Protein AF-A0A0G0WQ79-F1 (afdb_monomer)

Secondary structure (DSSP, 8-state):
--SSS--TTHHHHHHHHHHHHTT--PPPTTS-TTHHHHHHHHHHHHHHH-S-HHHHHHHHHHHHHHHHHHHHHHHHHTT--HHHHHHHHHHHHT-HHHHHHTTS--SHHHHHHHHHHHHHHHHIIIII---HHHHHHHHTT-

Foldseek 3Di:
DADQDADDVLVLLLVLLVCVLVVNNDHDPPDDPLSPVLSVVLNVQCVPQNSTFNSLLVVLLVLLVLLLVLVLLVVVLVVNDPVVSVVVSVCSCPVVVSVVCSRGNDSPSVLSSLQSQLVSLVCCCPRPNVPCVSVVRSVVSD

Nearest PDB structures (foldseek):
  3ljb-assembly1_A  TM=2.002E-01  e=8.153E+00  Homo sapiens

Structure (mmCIF, N/CA/C/O backbone):
data_AF-A0A0G0WQ79-F1
#
_entry.id   AF-A0A0G0WQ79-F1
#
loop_
_atom_site.group_PDB
_atom_site.id
_atom_site.type_symbol
_atom_site.label_atom_id
_atom_site.label_alt_id
_atom_site.label_comp_id
_atom_site.label_asym_id
_atom_site.label_entity_id
_atom_site.label_seq_id
_atom_site.pdbx_PDB_ins_code
_atom_site.Cartn_x
_atom_site.Cartn_y
_atom_site.Cartn_z
_atom_site.occupancy
_atom_site.B_iso_or_equiv
_atom_site.auth_seq_id
_atom_site.auth_comp_id
_atom_site.auth_asym_id
_atom_site.auth_atom_id
_atom_site.pdbx_PDB_model_num
ATOM 1 N N . MET A 1 1 ? 16.714 2.432 0.101 1.00 59.88 1 MET A N 1
ATOM 2 C CA . MET A 1 1 ? 17.563 2.278 -1.102 1.00 59.88 1 MET A CA 1
ATOM 3 C C . MET A 1 1 ? 16.801 2.839 -2.290 1.00 59.88 1 MET A C 1
ATOM 5 O O . MET A 1 1 ? 15.915 2.165 -2.793 1.00 59.88 1 MET A O 1
ATOM 9 N N . PHE A 1 2 ? 17.077 4.076 -2.699 1.00 69.81 2 PHE A N 1
ATOM 10 C CA . PHE A 1 2 ? 16.468 4.650 -3.901 1.00 69.81 2 PHE A CA 1
ATOM 11 C C . PHE A 1 2 ? 17.519 4.707 -5.003 1.00 69.81 2 PHE A C 1
ATOM 13 O O . PHE A 1 2 ? 18.592 5.272 -4.814 1.00 69.81 2 PHE A O 1
ATOM 20 N N . GLY A 1 3 ? 17.218 4.067 -6.126 1.00 84.44 3 GLY A N 1
ATOM 21 C CA . GLY A 1 3 ? 18.087 4.000 -7.289 1.00 84.44 3 GLY A CA 1
ATOM 22 C C . GLY A 1 3 ? 17.530 3.030 -8.322 1.00 84.44 3 GLY A C 1
ATOM 23 O O . GLY A 1 3 ? 16.689 2.183 -8.010 1.00 84.44 3 GLY A O 1
ATOM 24 N N . ASN A 1 4 ? 17.970 3.187 -9.567 1.00 92.00 4 ASN A N 1
ATOM 25 C CA . ASN A 1 4 ? 17.477 2.385 -10.679 1.00 92.00 4 ASN A CA 1
ATOM 26 C C . ASN A 1 4 ? 18.289 1.092 -10.844 1.00 92.00 4 ASN A C 1
ATOM 28 O O . ASN A 1 4 ? 18.983 0.901 -11.838 1.00 92.00 4 ASN A O 1
ATOM 32 N N . PHE A 1 5 ? 18.249 0.247 -9.822 1.00 93.44 5 PHE A N 1
ATOM 33 C CA . PHE A 1 5 ? 18.939 -1.037 -9.781 1.00 93.44 5 PHE A CA 1
ATOM 34 C C . PHE A 1 5 ? 18.112 -2.041 -8.973 1.00 93.44 5 PHE A C 1
ATOM 36 O O . PHE A 1 5 ? 17.322 -1.622 -8.111 1.00 93.44 5 PHE A O 1
ATOM 43 N N . PRO A 1 6 ? 18.280 -3.346 -9.229 1.00 93.31 6 PRO A N 1
ATOM 44 C CA . PRO A 1 6 ? 17.556 -4.372 -8.503 1.00 93.31 6 PRO A CA 1
ATOM 45 C C . PRO A 1 6 ? 18.049 -4.520 -7.066 1.00 93.31 6 PRO A C 1
ATOM 47 O O . PRO A 1 6 ? 19.227 -4.324 -6.767 1.00 93.31 6 PRO A O 1
ATOM 50 N N . VAL A 1 7 ? 17.131 -4.861 -6.173 1.00 93.06 7 VAL A N 1
ATOM 51 C CA . VAL A 1 7 ? 17.407 -5.243 -4.788 1.00 93.06 7 VAL A CA 1
ATOM 52 C C . VAL A 1 7 ? 16.757 -6.605 -4.564 1.00 93.06 7 VAL A C 1
ATOM 54 O O . VAL A 1 7 ? 15.545 -6.740 -4.702 1.00 93.06 7 VAL A O 1
ATOM 57 N N . ASN A 1 8 ? 17.567 -7.604 -4.206 1.00 89.94 8 ASN A N 1
ATOM 58 C CA . ASN A 1 8 ? 17.179 -9.019 -4.197 1.00 89.94 8 ASN A CA 1
ATOM 59 C C . ASN A 1 8 ? 16.732 -9.491 -5.599 1.00 89.94 8 ASN A C 1
ATOM 61 O O . ASN A 1 8 ? 17.373 -9.184 -6.605 1.00 89.94 8 ASN A O 1
ATOM 65 N N . ASP A 1 9 ? 15.649 -10.253 -5.659 1.00 91.75 9 ASP A N 1
ATOM 66 C CA . ASP A 1 9 ? 14.986 -10.793 -6.842 1.00 91.75 9 ASP A CA 1
ATOM 67 C C . ASP A 1 9 ? 13.873 -9.876 -7.388 1.00 91.75 9 ASP A C 1
ATOM 69 O O . ASP A 1 9 ? 13.143 -10.263 -8.302 1.00 91.75 9 ASP A O 1
ATOM 73 N N . ASP A 1 10 ? 13.783 -8.618 -6.921 1.00 93.88 10 ASP A N 1
ATOM 74 C CA . ASP A 1 10 ? 12.775 -7.648 -7.388 1.00 93.88 10 ASP A CA 1
ATOM 75 C C . ASP A 1 10 ? 12.822 -7.389 -8.916 1.00 93.88 10 ASP A C 1
ATOM 77 O O . ASP A 1 10 ? 11.840 -6.947 -9.518 1.00 93.88 10 ASP A O 1
ATOM 81 N N . TRP A 1 11 ? 13.938 -7.731 -9.571 1.00 94.62 11 TRP A N 1
ATOM 82 C CA . TRP A 1 11 ? 14.124 -7.647 -11.019 1.00 94.62 11 TRP A CA 1
ATOM 83 C C . TRP A 1 11 ? 13.148 -8.507 -11.820 1.00 94.62 11 TRP A C 1
ATOM 85 O O . TRP A 1 11 ? 12.765 -8.091 -12.916 1.00 94.62 11 TRP A O 1
ATOM 95 N N . VAL A 1 12 ? 12.732 -9.669 -11.304 1.00 95.44 12 VAL A N 1
ATOM 96 C CA . VAL A 1 12 ? 11.786 -10.561 -12.000 1.00 95.44 12 VAL A CA 1
ATOM 97 C C . VAL A 1 12 ? 10.429 -9.867 -12.120 1.00 95.44 12 VAL A C 1
ATOM 99 O O . VAL A 1 12 ? 9.837 -9.805 -13.198 1.00 95.44 12 VAL A O 1
ATOM 102 N N . PHE A 1 13 ? 9.980 -9.256 -11.025 1.00 95.94 13 PHE A N 1
ATOM 103 C CA . PHE A 1 13 ? 8.713 -8.540 -10.929 1.00 95.94 13 PHE A CA 1
ATOM 104 C C . PHE A 1 13 ? 8.695 -7.301 -11.830 1.00 95.94 13 PHE A C 1
ATOM 106 O O . PHE A 1 13 ? 7.734 -7.086 -12.568 1.00 95.94 13 PHE A O 1
ATOM 113 N N . VAL A 1 14 ? 9.775 -6.508 -11.832 1.00 95.69 14 VAL A N 1
ATOM 114 C CA . VAL A 1 14 ? 9.902 -5.336 -12.718 1.00 95.69 14 VAL A CA 1
ATOM 115 C C . VAL A 1 14 ? 9.856 -5.756 -14.190 1.00 95.69 14 VAL A C 1
ATOM 117 O O . VAL A 1 14 ? 9.074 -5.195 -14.960 1.00 95.69 14 VAL A O 1
ATOM 120 N N . ARG A 1 15 ? 10.612 -6.792 -14.582 1.00 95.56 15 ARG A N 1
ATOM 121 C CA . ARG A 1 15 ? 10.579 -7.328 -15.955 1.00 95.56 15 ARG A CA 1
ATOM 122 C C . ARG A 1 15 ? 9.200 -7.839 -16.351 1.00 95.56 15 ARG A C 1
ATOM 124 O O . ARG A 1 15 ? 8.806 -7.675 -17.502 1.00 95.56 15 ARG A O 1
ATOM 131 N N . GLN A 1 16 ? 8.453 -8.434 -15.425 1.00 96.62 16 GLN A N 1
ATOM 132 C CA . GLN A 1 16 ? 7.095 -8.885 -15.713 1.00 96.62 16 GLN A CA 1
ATOM 133 C C . GLN A 1 16 ? 6.144 -7.712 -15.979 1.00 96.62 16 GLN A C 1
ATOM 135 O O . GLN A 1 16 ? 5.315 -7.800 -16.884 1.00 96.62 16 GLN A O 1
ATOM 140 N N . VAL A 1 17 ? 6.285 -6.588 -1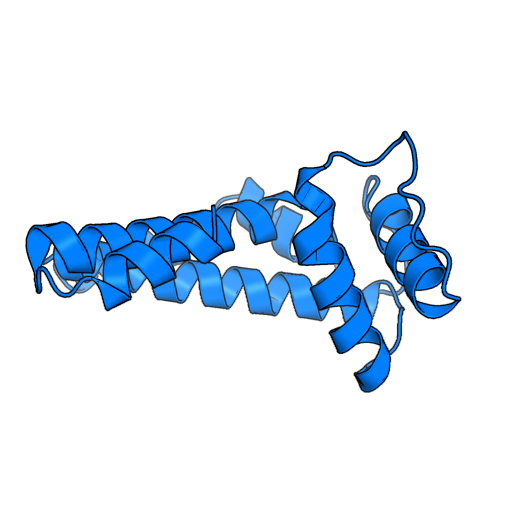5.268 1.00 97.25 17 VAL A N 1
ATOM 141 C CA . VAL A 1 17 ? 5.523 -5.366 -15.584 1.00 97.25 17 VAL A CA 1
ATOM 142 C C . VAL A 1 17 ? 5.912 -4.817 -16.963 1.00 97.25 17 VAL A C 1
ATOM 144 O O . VAL A 1 17 ? 5.041 -4.427 -17.742 1.00 97.25 17 VAL A O 1
ATOM 147 N N . GLU A 1 18 ? 7.201 -4.826 -17.311 1.00 95.88 18 GLU A N 1
ATOM 148 C CA . GLU A 1 18 ? 7.659 -4.455 -18.659 1.00 95.88 18 GLU A CA 1
ATOM 149 C C . GLU A 1 18 ? 7.146 -5.412 -19.749 1.00 95.88 18 GLU A C 1
ATOM 151 O O . GLU A 1 18 ? 6.909 -4.997 -20.882 1.00 95.88 18 GLU A O 1
ATOM 156 N N . ALA A 1 19 ? 6.970 -6.697 -19.437 1.00 96.06 19 ALA A N 1
ATOM 157 C CA . ALA A 1 19 ? 6.362 -7.665 -20.344 1.00 96.06 19 ALA A CA 1
ATOM 158 C C . ALA A 1 19 ? 4.871 -7.354 -20.552 1.00 96.06 19 ALA A C 1
ATOM 160 O O . ALA A 1 19 ? 4.410 -7.287 -21.695 1.00 96.06 19 ALA A O 1
ATOM 161 N N . PHE A 1 20 ? 4.140 -7.058 -19.472 1.00 96.62 20 PHE A N 1
ATOM 162 C CA . PHE A 1 20 ? 2.743 -6.624 -19.543 1.00 96.62 20 PHE A CA 1
ATOM 163 C C . PHE A 1 20 ? 2.574 -5.356 -20.388 1.00 96.62 20 PHE A C 1
ATOM 165 O O . PHE A 1 20 ? 1.640 -5.281 -21.185 1.00 96.62 20 PHE A O 1
ATOM 172 N N . SER A 1 21 ? 3.496 -4.390 -20.296 1.00 96.94 21 SER A N 1
ATOM 173 C CA . SER A 1 21 ? 3.429 -3.161 -21.105 1.00 96.94 21 SER A CA 1
ATOM 174 C C . SER A 1 21 ? 3.645 -3.396 -22.602 1.00 96.94 21 SER A C 1
ATOM 176 O O . SER A 1 21 ? 3.197 -2.595 -23.422 1.00 96.94 21 SER A O 1
ATOM 178 N N . LYS A 1 22 ? 4.262 -4.524 -22.966 1.00 97.00 22 LYS A N 1
ATOM 179 C CA . LYS A 1 22 ? 4.432 -5.002 -24.346 1.00 97.00 22 LYS A CA 1
ATOM 180 C C . LYS A 1 22 ? 3.313 -5.951 -24.796 1.00 97.00 22 LYS A C 1
ATOM 182 O O . LYS A 1 22 ? 3.396 -6.507 -25.886 1.00 97.00 22 LYS A O 1
ATOM 187 N N . GLY A 1 23 ? 2.283 -6.158 -23.970 1.00 95.88 23 GLY A N 1
ATOM 188 C CA . GLY A 1 23 ? 1.168 -7.068 -24.251 1.00 95.88 23 GLY A CA 1
ATOM 189 C C . GLY A 1 23 ? 1.474 -8.550 -24.009 1.00 95.88 23 GLY A C 1
ATOM 190 O O . GLY A 1 23 ? 0.701 -9.410 -24.428 1.00 95.88 23 GLY A O 1
ATOM 191 N N . ILE A 1 24 ? 2.584 -8.874 -23.340 1.00 95.06 24 ILE A N 1
ATOM 192 C CA . ILE A 1 24 ? 2.975 -10.251 -23.019 1.00 95.06 24 ILE A CA 1
ATOM 193 C C . ILE A 1 24 ? 2.433 -10.599 -21.630 1.00 95.06 24 ILE A C 1
ATOM 195 O O . ILE A 1 24 ? 3.088 -10.357 -20.622 1.00 95.06 24 ILE A O 1
ATOM 199 N N . PHE A 1 25 ? 1.226 -11.167 -21.572 1.00 92.06 25 PHE A N 1
ATOM 200 C CA . PHE A 1 25 ? 0.530 -11.476 -20.311 1.00 92.06 25 PHE A CA 1
ATOM 201 C C . PHE A 1 25 ? 0.835 -12.862 -19.724 1.00 92.06 25 PHE A C 1
ATOM 203 O O . PHE A 1 25 ? 0.260 -13.246 -18.708 1.00 92.06 25 PHE A O 1
ATOM 210 N N . THR A 1 26 ? 1.748 -13.621 -20.329 1.00 91.69 26 THR A N 1
ATOM 211 C CA . THR A 1 26 ? 2.240 -14.877 -19.752 1.00 91.69 26 THR A CA 1
ATOM 212 C C . THR A 1 26 ? 3.114 -14.579 -18.537 1.00 91.69 26 THR A C 1
ATOM 214 O O . THR A 1 26 ? 4.088 -13.829 -18.649 1.00 91.69 26 THR A O 1
ATOM 217 N N . LEU A 1 27 ? 2.774 -15.156 -17.384 1.00 90.88 27 LEU A N 1
ATOM 218 C CA . LEU A 1 27 ? 3.575 -15.032 -16.167 1.00 90.88 27 LEU A CA 1
ATOM 219 C C . LEU A 1 27 ? 4.859 -15.857 -16.277 1.00 90.88 27 LEU A C 1
ATOM 221 O O . LEU A 1 27 ? 4.830 -16.997 -16.742 1.00 90.88 27 LEU A O 1
ATOM 225 N N . SER A 1 28 ? 5.973 -15.283 -15.823 1.00 89.06 28 SER A N 1
ATOM 226 C CA . SER A 1 28 ? 7.213 -16.025 -15.603 1.00 89.06 28 SER A CA 1
ATOM 227 C C . SER A 1 28 ? 6.981 -17.183 -14.628 1.00 89.06 28 SER A C 1
ATOM 229 O O . SER A 1 28 ? 6.292 -17.019 -13.625 1.00 89.06 28 SER A O 1
ATOM 231 N N . ALA A 1 29 ? 7.610 -18.332 -14.887 1.00 88.69 29 ALA A N 1
ATOM 232 C CA . ALA A 1 29 ? 7.589 -19.481 -13.978 1.00 88.69 29 ALA A CA 1
ATOM 233 C C . ALA A 1 29 ? 8.286 -19.199 -12.631 1.00 88.69 29 ALA A C 1
ATOM 235 O O . ALA A 1 29 ? 8.100 -19.942 -11.675 1.00 88.69 29 ALA A O 1
ATOM 236 N N . GLU A 1 30 ? 9.085 -18.133 -12.565 1.00 87.50 30 GLU A N 1
ATOM 237 C CA . GLU A 1 30 ? 9.759 -17.665 -11.348 1.00 87.50 30 GLU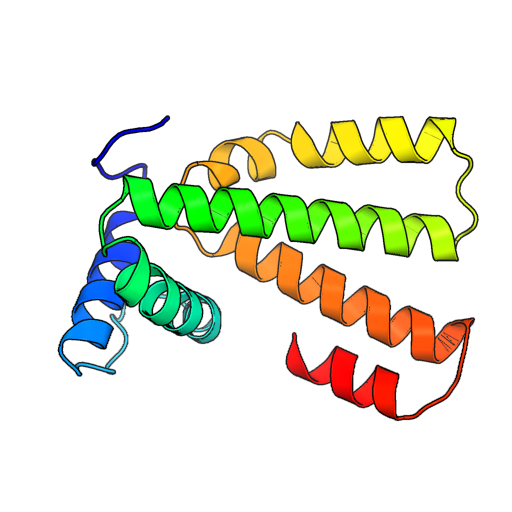 A CA 1
ATOM 238 C C . GLU A 1 30 ? 8.841 -16.818 -10.452 1.00 87.50 30 GLU A C 1
ATOM 240 O O . GLU A 1 30 ? 9.228 -16.470 -9.340 1.00 87.50 30 GLU A O 1
ATOM 245 N N . LEU A 1 31 ? 7.642 -16.458 -10.929 1.00 88.25 31 LEU A N 1
ATOM 246 C CA . LEU A 1 31 ? 6.694 -15.632 -10.189 1.00 88.25 31 LEU A CA 1
ATOM 247 C C . LEU A 1 31 ? 5.578 -16.458 -9.570 1.00 88.25 31 LEU A C 1
ATOM 249 O O . LEU A 1 31 ? 4.961 -17.315 -10.202 1.00 88.25 31 LEU A O 1
ATOM 253 N N . ASP A 1 32 ? 5.269 -16.107 -8.331 1.00 81.25 32 ASP A N 1
ATOM 254 C CA . ASP A 1 32 ? 4.140 -16.651 -7.601 1.00 81.25 32 ASP A CA 1
ATOM 255 C C . ASP A 1 32 ? 2.812 -16.002 -8.073 1.00 81.25 32 ASP A C 1
ATOM 257 O O . ASP A 1 32 ? 2.797 -14.805 -8.398 1.00 81.25 32 ASP A O 1
ATOM 261 N N . PRO A 1 33 ? 1.673 -16.732 -8.115 1.00 79.56 33 PRO A N 1
ATOM 262 C CA . PRO A 1 33 ? 0.377 -16.187 -8.546 1.00 79.56 33 PRO A CA 1
ATOM 263 C C . PRO A 1 33 ? -0.095 -14.953 -7.767 1.00 79.56 33 PRO A C 1
ATOM 265 O O . PRO A 1 33 ? -0.860 -14.144 -8.299 1.00 79.56 33 PRO A O 1
ATOM 268 N N . SER A 1 34 ? 0.400 -14.767 -6.540 1.00 82.69 34 SER A N 1
ATOM 269 C CA . SER A 1 34 ? 0.193 -13.555 -5.734 1.00 82.69 34 SER A CA 1
ATOM 270 C C . SER A 1 34 ? 0.615 -12.253 -6.441 1.00 82.69 34 SER A C 1
ATOM 272 O O . SER A 1 34 ? 0.156 -11.170 -6.070 1.00 82.69 34 SER A O 1
ATOM 274 N N . PHE A 1 35 ? 1.420 -12.332 -7.507 1.00 91.38 35 PHE A N 1
ATOM 275 C CA . PHE A 1 35 ? 1.849 -11.179 -8.292 1.00 91.38 35 PHE A CA 1
ATOM 276 C C . PHE A 1 35 ? 0.759 -10.546 -9.166 1.00 91.38 35 PHE A C 1
ATOM 278 O O . PHE A 1 35 ? 0.872 -9.363 -9.467 1.00 91.38 35 PHE A O 1
ATOM 285 N N . ILE A 1 36 ? -0.287 -11.263 -9.598 1.00 90.38 36 ILE A N 1
ATOM 286 C CA . ILE A 1 36 ? -1.188 -10.787 -10.674 1.00 90.38 36 ILE A CA 1
ATOM 287 C C . ILE A 1 36 ? -1.736 -9.374 -10.399 1.00 90.38 36 ILE A C 1
ATOM 289 O O . ILE A 1 36 ? -1.589 -8.473 -11.230 1.00 90.38 36 ILE A O 1
ATOM 293 N N . SER A 1 37 ? -2.309 -9.155 -9.214 1.00 91.81 37 SER A N 1
ATOM 294 C CA . SER A 1 37 ? -2.878 -7.859 -8.820 1.00 91.81 37 SER A CA 1
ATOM 295 C C . SER A 1 37 ? -1.814 -6.762 -8.716 1.00 91.81 37 SER A C 1
ATOM 297 O O . SER A 1 37 ? -2.027 -5.645 -9.191 1.00 91.81 37 SER A O 1
ATOM 299 N N . GLN A 1 38 ? -0.644 -7.079 -8.147 1.00 95.31 38 GLN A N 1
ATOM 300 C CA . GLN A 1 38 ? 0.496 -6.157 -8.109 1.00 95.31 38 GLN A CA 1
ATOM 301 C C . GLN A 1 38 ? 0.982 -5.817 -9.521 1.00 95.31 38 GLN A C 1
ATOM 303 O O . GLN A 1 38 ? 1.291 -4.660 -9.791 1.00 95.31 38 GLN A O 1
ATOM 308 N N . GLY A 1 39 ? 1.053 -6.793 -10.423 1.00 96.06 39 GLY A N 1
ATOM 309 C CA . GLY A 1 39 ? 1.561 -6.623 -11.776 1.00 96.06 39 GLY A CA 1
ATOM 310 C C . GLY A 1 39 ? 0.700 -5.676 -12.604 1.00 96.06 39 GLY A C 1
ATOM 311 O O . GLY A 1 39 ? 1.238 -4.786 -13.258 1.00 96.06 39 GLY A O 1
ATOM 312 N N . PHE A 1 40 ? -0.630 -5.787 -12.520 1.00 95.81 40 PHE A N 1
ATOM 313 C CA . PHE A 1 40 ? -1.536 -4.830 -13.168 1.00 95.81 40 PHE A CA 1
ATOM 314 C C . PHE A 1 40 ? -1.488 -3.439 -12.527 1.00 95.81 40 PHE A C 1
ATOM 316 O O . PHE A 1 40 ? -1.521 -2.434 -13.240 1.00 95.81 40 PHE A O 1
ATOM 323 N N . LEU A 1 41 ? -1.352 -3.355 -11.201 1.00 97.12 41 LEU A N 1
ATOM 324 C CA . LEU A 1 41 ? -1.163 -2.073 -10.522 1.00 97.12 41 LEU A CA 1
ATOM 325 C C . LEU A 1 41 ? 0.161 -1.407 -10.939 1.00 97.12 41 LEU A C 1
ATOM 327 O O . LEU A 1 41 ? 0.194 -0.210 -11.221 1.00 97.12 41 LEU A O 1
ATOM 331 N N . GLY A 1 42 ? 1.232 -2.196 -11.039 1.00 97.81 42 GLY A N 1
ATOM 332 C CA . GLY A 1 42 ? 2.536 -1.780 -11.543 1.00 97.81 42 GLY A CA 1
ATOM 333 C C . GLY A 1 42 ? 2.491 -1.362 -13.010 1.00 97.81 42 GLY A C 1
ATOM 334 O O . GLY A 1 42 ? 3.124 -0.373 -13.369 1.00 97.81 42 GLY A O 1
ATOM 335 N N . LEU A 1 43 ? 1.705 -2.049 -13.846 1.00 98.00 43 LEU A N 1
ATOM 336 C CA . LEU A 1 43 ? 1.479 -1.676 -15.244 1.00 98.00 43 LEU A CA 1
ATOM 337 C C . LEU A 1 43 ? 0.848 -0.285 -15.332 1.00 98.00 43 LEU A C 1
ATOM 339 O O . LEU A 1 43 ? 1.398 0.593 -15.993 1.00 98.00 43 LEU A O 1
ATOM 343 N N . PHE A 1 44 ? -0.263 -0.069 -14.624 1.00 98.06 44 PHE A N 1
ATOM 344 C CA . PHE A 1 44 ? -0.948 1.224 -14.596 1.00 98.06 44 PHE A CA 1
ATOM 345 C C . PHE A 1 44 ? -0.042 2.342 -14.064 1.00 98.06 44 PHE A C 1
ATOM 347 O O . PHE A 1 44 ? 0.050 3.415 -14.656 1.00 98.06 44 PHE A O 1
ATOM 354 N N . TRP A 1 45 ? 0.684 2.087 -12.974 1.00 98.31 45 TRP A N 1
ATOM 355 C CA . TRP A 1 45 ? 1.642 3.045 -12.425 1.00 98.31 45 TRP A CA 1
ATOM 356 C C . TRP A 1 45 ? 2.771 3.363 -13.411 1.00 98.31 45 TRP A C 1
ATOM 358 O O . TRP A 1 45 ? 3.110 4.526 -13.628 1.00 98.31 45 TRP A O 1
ATOM 368 N N . GLY A 1 46 ? 3.337 2.336 -14.042 1.00 97.50 46 GLY A N 1
ATOM 369 C CA . GLY A 1 46 ? 4.436 2.476 -14.986 1.00 97.50 46 GLY A CA 1
ATOM 370 C C . GLY A 1 46 ? 4.053 3.227 -16.263 1.00 97.50 46 GLY A C 1
ATOM 371 O O . GLY A 1 46 ? 4.902 3.916 -16.824 1.00 97.50 46 GLY A O 1
ATOM 372 N N . GLN A 1 47 ? 2.783 3.197 -16.680 1.00 97.31 47 GLN A N 1
ATOM 373 C CA . GLN A 1 47 ? 2.278 4.050 -17.766 1.00 97.31 47 GLN A CA 1
ATOM 374 C C . GLN A 1 47 ? 2.362 5.547 -17.435 1.00 97.31 47 GLN A C 1
ATOM 376 O O . GLN A 1 47 ? 2.555 6.359 -18.336 1.00 97.31 47 GLN A O 1
ATOM 381 N N . LEU A 1 48 ? 2.228 5.915 -16.158 1.00 97.75 48 LEU A N 1
ATOM 382 C CA . LEU A 1 48 ? 2.216 7.308 -15.705 1.00 97.75 48 LEU A CA 1
ATOM 383 C C . LEU A 1 48 ? 3.602 7.801 -15.270 1.00 97.75 48 LEU A C 1
ATOM 385 O O . LEU A 1 48 ? 3.961 8.946 -15.534 1.00 97.75 48 LEU A O 1
ATOM 389 N N . PHE A 1 49 ? 4.380 6.943 -14.605 1.00 97.06 49 PHE A N 1
ATOM 390 C CA . PHE A 1 49 ? 5.634 7.316 -13.933 1.00 97.06 49 PHE A CA 1
ATOM 391 C C . PHE A 1 49 ? 6.867 6.550 -14.445 1.00 97.06 49 PHE A C 1
ATOM 393 O O . PHE A 1 49 ? 7.981 6.755 -13.961 1.00 97.06 49 PHE A O 1
ATOM 400 N N . GLY A 1 50 ? 6.688 5.670 -15.434 1.00 96.31 50 GLY A N 1
ATOM 401 C CA . GLY A 1 50 ? 7.738 4.848 -16.037 1.00 96.31 50 GLY A CA 1
ATOM 402 C C . GLY A 1 50 ? 7.957 3.503 -15.335 1.00 96.31 50 GLY A C 1
ATOM 403 O O . GLY A 1 50 ? 7.751 3.364 -14.130 1.00 96.31 50 GLY A O 1
ATOM 404 N N . TYR A 1 51 ? 8.441 2.517 -16.094 1.00 95.88 51 TYR A N 1
ATOM 405 C CA . TYR A 1 51 ? 8.667 1.125 -15.662 1.00 95.88 51 TYR A CA 1
ATOM 406 C C . TYR A 1 51 ? 10.030 0.883 -14.988 1.00 95.88 51 TYR A C 1
ATOM 408 O O . TYR A 1 51 ? 10.594 -0.201 -15.068 1.00 95.88 51 TYR A O 1
ATOM 416 N N . SER A 1 52 ? 10.600 1.900 -14.342 1.00 95.69 52 SER A N 1
ATOM 417 C CA . SER A 1 52 ? 11.915 1.789 -13.698 1.00 95.69 52 SER A CA 1
ATOM 418 C C . SER A 1 52 ? 11.827 1.183 -12.294 1.00 95.69 52 SER A C 1
ATOM 420 O O . SER A 1 52 ? 10.799 1.297 -11.621 1.00 95.69 52 SER A O 1
ATOM 422 N N . PHE A 1 53 ? 12.937 0.626 -11.795 1.00 95.81 53 PHE A N 1
ATOM 423 C CA . PHE A 1 53 ? 13.025 0.126 -10.417 1.00 95.81 53 PHE A CA 1
ATOM 424 C C . PHE A 1 53 ? 12.681 1.215 -9.403 1.00 95.81 53 PHE A C 1
ATOM 426 O O . PHE A 1 53 ? 11.917 0.982 -8.473 1.00 95.81 53 PHE A O 1
ATOM 433 N N . ALA A 1 54 ? 13.227 2.420 -9.587 1.00 96.00 54 ALA A N 1
ATOM 434 C CA . ALA A 1 54 ? 12.980 3.533 -8.679 1.00 96.00 54 ALA A CA 1
ATOM 435 C C . ALA A 1 54 ? 11.490 3.916 -8.647 1.00 96.00 54 ALA A C 1
ATOM 437 O O . ALA A 1 54 ? 10.936 4.095 -7.566 1.00 96.00 54 ALA A O 1
ATOM 438 N N . SER A 1 55 ? 10.838 3.979 -9.813 1.00 96.75 55 SER A N 1
ATOM 439 C CA . SER A 1 55 ? 9.406 4.284 -9.928 1.00 96.75 55 SER A CA 1
ATOM 440 C C . SER A 1 55 ? 8.537 3.229 -9.238 1.00 96.75 55 SER A C 1
ATOM 442 O O . SER A 1 55 ? 7.677 3.564 -8.426 1.00 96.75 55 SER A O 1
ATOM 444 N N . LEU A 1 56 ? 8.794 1.945 -9.491 1.00 97.31 56 LEU A N 1
ATOM 445 C CA . LEU A 1 56 ? 8.005 0.854 -8.915 1.00 97.31 56 LEU A CA 1
ATOM 446 C C . LEU A 1 56 ? 8.259 0.663 -7.408 1.00 97.31 56 LEU A C 1
ATOM 448 O O . LEU A 1 56 ? 7.346 0.302 -6.672 1.00 97.31 56 LEU A O 1
ATOM 452 N N . LYS A 1 57 ? 9.453 0.998 -6.906 1.00 97.12 57 LYS A N 1
ATOM 453 C CA . LYS A 1 57 ? 9.728 1.069 -5.457 1.00 97.12 57 LYS A CA 1
ATOM 454 C C . LYS A 1 57 ? 8.943 2.190 -4.776 1.00 97.12 57 LYS A C 1
ATOM 456 O O . LYS A 1 57 ? 8.473 2.010 -3.656 1.00 97.12 57 LYS A O 1
ATOM 461 N N . VAL A 1 58 ? 8.759 3.333 -5.447 1.00 97.38 58 VAL A N 1
ATOM 462 C CA . VAL A 1 58 ? 7.878 4.405 -4.946 1.00 97.38 58 VAL A CA 1
ATOM 463 C C . VAL A 1 58 ? 6.435 3.910 -4.848 1.00 97.38 58 VAL A C 1
ATOM 465 O O . VAL A 1 58 ? 5.784 4.169 -3.835 1.00 97.38 58 VAL A O 1
ATOM 468 N N . LEU A 1 59 ? 5.954 3.146 -5.835 1.00 98.06 59 LEU A N 1
ATOM 469 C CA . LEU A 1 59 ? 4.643 2.502 -5.751 1.00 98.06 59 LEU A CA 1
ATOM 470 C C . LEU A 1 59 ? 4.549 1.574 -4.531 1.00 98.06 59 LEU A C 1
ATOM 472 O O . LEU A 1 59 ? 3.594 1.698 -3.766 1.00 98.06 59 LEU A O 1
ATOM 476 N N . THR A 1 60 ? 5.540 0.705 -4.299 1.00 97.75 60 THR A N 1
ATOM 477 C CA . THR A 1 60 ? 5.541 -0.185 -3.124 1.00 97.75 60 THR A CA 1
ATOM 478 C C . THR A 1 60 ? 5.476 0.608 -1.828 1.00 97.75 60 THR A C 1
ATOM 480 O O . THR A 1 60 ? 4.656 0.301 -0.970 1.00 97.75 60 THR A O 1
ATOM 483 N N . PHE A 1 61 ? 6.273 1.670 -1.702 1.00 97.62 61 PHE A N 1
ATOM 484 C CA . PHE A 1 61 ? 6.249 2.530 -0.523 1.00 97.62 61 PHE A CA 1
ATOM 485 C C . PHE A 1 61 ? 4.859 3.142 -0.283 1.00 97.62 61 PHE A C 1
ATOM 487 O O . PHE A 1 61 ? 4.355 3.115 0.840 1.00 97.62 61 PHE A O 1
ATOM 494 N N . ILE A 1 62 ? 4.197 3.640 -1.335 1.00 98.19 62 ILE A N 1
ATOM 495 C CA . ILE A 1 62 ? 2.825 4.166 -1.250 1.00 98.19 62 ILE A CA 1
ATOM 496 C C . ILE A 1 62 ? 1.848 3.070 -0.811 1.00 98.19 62 ILE A C 1
ATOM 498 O O . ILE A 1 62 ? 1.021 3.307 0.070 1.00 98.19 62 ILE A O 1
ATOM 502 N N . VAL A 1 63 ? 1.955 1.867 -1.378 1.00 98.31 63 VAL A N 1
ATOM 503 C CA . VAL A 1 63 ? 1.124 0.717 -0.996 1.00 98.31 63 VAL A CA 1
ATOM 504 C C . VAL A 1 63 ? 1.337 0.355 0.475 1.00 98.31 63 VAL A C 1
ATOM 506 O O . VAL A 1 63 ? 0.357 0.212 1.202 1.00 98.31 63 VAL A O 1
ATOM 509 N N . THR A 1 64 ? 2.576 0.339 0.969 1.00 98.50 64 THR A N 1
ATOM 510 C CA . THR A 1 64 ? 2.878 0.128 2.394 1.00 98.50 64 THR A CA 1
ATOM 511 C C . THR A 1 64 ? 2.219 1.185 3.287 1.00 98.50 64 THR A C 1
ATOM 513 O O . THR A 1 64 ? 1.680 0.851 4.345 1.00 98.50 64 THR A O 1
ATOM 516 N N . LEU A 1 65 ? 2.201 2.459 2.870 1.00 98.50 65 LEU A N 1
ATOM 517 C CA . LEU A 1 65 ? 1.487 3.515 3.597 1.00 98.50 65 LEU A CA 1
ATOM 518 C C . LEU A 1 65 ? -0.029 3.285 3.598 1.00 98.50 65 LEU A C 1
ATOM 520 O O . LEU A 1 65 ? -0.676 3.494 4.624 1.00 98.50 65 LEU A O 1
ATOM 524 N N . VAL A 1 66 ? -0.610 2.814 2.491 1.00 98.56 66 VAL A N 1
ATOM 525 C CA . VAL A 1 66 ? -2.023 2.400 2.453 1.00 98.56 66 VAL A CA 1
ATOM 526 C C . VAL A 1 66 ? -2.268 1.248 3.432 1.00 98.56 66 VAL A C 1
ATOM 528 O O . VAL A 1 66 ? -3.222 1.316 4.211 1.00 98.56 66 VAL A O 1
ATOM 531 N N . GLY A 1 67 ? -1.380 0.252 3.475 1.00 98.44 67 GLY A N 1
ATOM 532 C CA . GLY A 1 67 ? -1.400 -0.829 4.462 1.00 98.44 67 GLY A CA 1
ATOM 533 C C . GLY A 1 67 ? -1.433 -0.304 5.898 1.00 98.44 67 GLY A C 1
ATOM 534 O O . GLY A 1 67 ? -2.331 -0.660 6.662 1.00 98.44 67 GLY A O 1
ATOM 535 N N . LEU A 1 68 ? -0.547 0.637 6.244 1.00 98.69 68 LEU A N 1
ATOM 536 C CA . LEU A 1 68 ? -0.547 1.303 7.552 1.00 98.69 68 LEU A CA 1
ATOM 537 C C . LEU A 1 68 ? -1.892 1.981 7.861 1.00 98.69 68 LEU A C 1
ATOM 539 O O . LEU A 1 68 ? -2.406 1.865 8.977 1.00 98.69 68 LEU A O 1
ATOM 543 N N . LEU A 1 69 ? -2.479 2.696 6.896 1.00 98.62 69 LEU A N 1
ATOM 544 C CA . LEU A 1 69 ? -3.764 3.370 7.097 1.00 98.62 69 LEU A CA 1
ATOM 545 C C . LEU A 1 69 ? -4.872 2.366 7.436 1.00 98.62 69 LEU A C 1
ATOM 547 O O . LEU A 1 69 ? -5.665 2.619 8.348 1.00 98.62 69 LEU A O 1
ATOM 551 N N . PHE A 1 70 ? -4.935 1.233 6.734 1.00 98.56 70 PHE A N 1
ATOM 552 C CA . PHE A 1 70 ? -5.925 0.189 7.008 1.00 98.56 70 PHE A CA 1
ATOM 553 C C . PHE A 1 70 ? -5.642 -0.561 8.310 1.00 98.56 70 PHE A C 1
ATOM 555 O O . PHE A 1 70 ? -6.577 -0.791 9.076 1.00 98.56 70 PHE A O 1
ATOM 562 N N . PHE A 1 71 ? -4.377 -0.819 8.638 1.00 98.62 71 PHE A N 1
ATOM 563 C CA . PHE A 1 71 ? -3.977 -1.350 9.939 1.00 98.62 71 PHE A CA 1
ATOM 564 C C . PHE A 1 71 ? -4.476 -0.463 11.094 1.00 98.62 71 PHE A C 1
ATOM 566 O O . PHE A 1 71 ? -5.177 -0.931 11.993 1.00 98.62 71 PHE A O 1
ATOM 573 N N . VAL A 1 72 ? -4.237 0.852 11.032 1.00 98.44 72 VAL A N 1
ATOM 574 C CA . VAL A 1 72 ? -4.730 1.801 12.046 1.00 98.44 72 VAL A CA 1
ATOM 575 C C . VAL A 1 72 ? -6.262 1.861 12.073 1.00 98.44 72 VAL A C 1
ATOM 577 O O . VAL A 1 72 ? -6.856 1.979 13.148 1.00 98.44 72 VAL A O 1
ATOM 580 N N . LYS A 1 73 ? -6.936 1.776 10.917 1.00 97.88 73 LYS A N 1
ATOM 581 C CA . LYS A 1 73 ? -8.406 1.716 10.856 1.00 97.88 73 LYS A CA 1
ATOM 582 C C . LYS A 1 73 ? -8.959 0.462 11.537 1.00 97.88 73 LYS A C 1
ATOM 584 O O . LYS A 1 73 ? -9.962 0.584 12.237 1.00 97.88 73 LYS A O 1
ATOM 589 N N . ILE A 1 74 ? -8.318 -0.696 11.374 1.00 98.19 74 ILE A N 1
ATOM 590 C CA . ILE A 1 74 ? -8.691 -1.937 12.067 1.00 98.19 74 ILE A CA 1
ATOM 591 C C . ILE A 1 74 ? -8.568 -1.746 13.579 1.00 98.19 74 ILE A C 1
ATOM 593 O O . ILE A 1 74 ? -9.543 -1.960 14.294 1.00 98.19 74 ILE A O 1
ATOM 597 N N . LEU A 1 75 ? -7.429 -1.254 14.075 1.00 98.06 75 LEU A N 1
ATOM 598 C CA . LEU A 1 75 ? -7.238 -1.022 15.514 1.00 98.06 75 LEU A CA 1
ATOM 599 C C . LEU A 1 75 ? -8.295 -0.070 16.104 1.00 98.06 75 LEU A C 1
ATOM 601 O O . LEU A 1 75 ? -8.765 -0.264 17.225 1.00 98.06 75 LEU A O 1
ATOM 605 N N . LYS A 1 76 ? -8.732 0.935 15.334 1.00 96.94 76 LYS A N 1
ATOM 606 C CA . LYS A 1 76 ? -9.824 1.834 15.740 1.00 96.94 76 LYS A CA 1
ATOM 607 C C . LYS A 1 76 ? -11.178 1.128 15.864 1.00 96.94 76 LYS A C 1
ATOM 609 O O . LYS A 1 76 ? -11.959 1.526 16.725 1.00 96.94 76 LYS A O 1
ATOM 614 N N . LEU A 1 77 ? -11.464 0.090 15.069 1.00 96.44 77 LEU A N 1
ATOM 615 C CA . LEU A 1 77 ? -12.689 -0.715 15.230 1.00 96.44 77 LEU A CA 1
ATOM 616 C C . LEU A 1 77 ? -12.722 -1.424 16.589 1.00 96.44 77 LEU A C 1
ATOM 618 O O . LEU A 1 77 ? -13.783 -1.534 17.198 1.00 96.44 77 LEU A O 1
ATO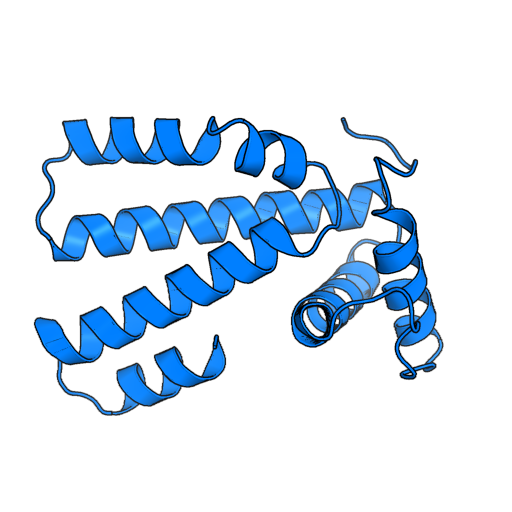M 622 N N . PHE A 1 78 ? -11.554 -1.807 17.106 1.00 96.50 78 PHE A N 1
ATOM 623 C CA . PHE A 1 78 ? -11.387 -2.390 18.439 1.00 96.50 78 PHE A CA 1
ATOM 624 C C . PHE A 1 78 ? -11.247 -1.349 19.559 1.00 96.50 78 PHE A C 1
ATOM 626 O O . PHE A 1 78 ? -10.938 -1.706 20.692 1.00 96.50 78 PHE A O 1
ATOM 633 N N . LYS A 1 79 ? -11.486 -0.061 19.268 1.00 96.25 79 LYS A N 1
ATOM 634 C CA . LYS A 1 79 ? -11.411 1.045 20.240 1.00 96.25 79 LYS A CA 1
ATOM 635 C C . LYS A 1 79 ? -10.053 1.140 20.957 1.00 96.25 79 LYS A C 1
ATOM 637 O O . LYS A 1 79 ? -9.989 1.580 22.104 1.00 96.25 79 LYS A O 1
ATOM 642 N N . VAL A 1 80 ? -8.966 0.758 20.281 1.00 97.44 80 VAL A N 1
ATOM 643 C CA . VAL A 1 80 ? -7.602 0.876 20.819 1.00 97.44 80 VAL A CA 1
ATOM 644 C C . VAL A 1 80 ? -7.294 2.352 21.141 1.00 97.44 80 VAL A C 1
ATOM 646 O O . VAL A 1 80 ? -7.567 3.220 20.301 1.00 97.44 80 VAL A O 1
ATOM 649 N N . PRO A 1 81 ? -6.734 2.680 22.326 1.00 97.19 81 PRO A N 1
ATOM 650 C CA . PRO A 1 81 ? -6.500 4.067 22.715 1.00 97.19 81 PRO A CA 1
ATOM 651 C C . PRO A 1 81 ? -5.414 4.740 21.863 1.00 97.19 81 PRO A C 1
ATOM 653 O O . PRO A 1 81 ? -4.536 4.091 21.291 1.00 97.19 81 PRO A O 1
ATOM 656 N N . ARG A 1 82 ? -5.453 6.076 21.775 1.00 96.12 82 ARG A N 1
ATOM 657 C CA . ARG A 1 82 ? -4.654 6.841 20.800 1.00 96.12 82 ARG A CA 1
ATOM 658 C C . ARG A 1 82 ? -3.139 6.681 20.951 1.00 96.12 82 ARG A C 1
ATOM 660 O O . ARG A 1 82 ? -2.449 6.646 19.937 1.00 96.12 82 ARG A O 1
ATOM 667 N N . ASN A 1 83 ? -2.627 6.577 22.173 1.00 96.19 83 ASN A N 1
ATOM 668 C CA . ASN A 1 83 ? -1.209 6.312 22.429 1.00 96.19 83 ASN A CA 1
ATOM 669 C C . ASN A 1 83 ? -0.769 4.972 21.814 1.00 96.19 83 ASN A C 1
ATOM 671 O O . ASN A 1 83 ? 0.227 4.930 21.097 1.00 96.19 83 ASN A O 1
ATOM 675 N N . TYR A 1 84 ? -1.554 3.910 22.004 1.00 97.94 84 TYR A N 1
ATOM 676 C CA . TYR A 1 84 ? -1.272 2.600 21.419 1.00 97.94 84 TYR A CA 1
ATOM 677 C C . TYR A 1 84 ? -1.407 2.602 19.896 1.00 97.94 84 TYR A C 1
ATOM 679 O O . TYR A 1 84 ? -0.596 1.974 19.232 1.00 97.94 84 TYR A O 1
ATOM 687 N N . LEU A 1 85 ? -2.346 3.363 19.317 1.00 97.69 85 LEU A N 1
ATOM 688 C CA . LEU A 1 85 ? -2.438 3.501 17.855 1.00 97.69 85 LEU A CA 1
ATOM 689 C C . LEU A 1 85 ? -1.150 4.063 17.238 1.00 97.69 85 LEU A C 1
ATOM 691 O O . LEU A 1 85 ? -0.712 3.577 16.197 1.00 97.69 85 LEU A O 1
ATOM 695 N N . VAL A 1 86 ? -0.553 5.081 17.868 1.00 97.69 86 VAL A N 1
ATOM 696 C CA . VAL A 1 86 ? 0.702 5.684 17.391 1.00 97.69 86 VAL A CA 1
ATOM 697 C C . VAL A 1 86 ? 1.844 4.680 17.506 1.00 97.69 86 VAL A C 1
ATOM 699 O O . VAL A 1 86 ? 2.552 4.458 16.528 1.00 97.69 86 VAL A O 1
ATOM 702 N N . VAL A 1 87 ? 1.986 4.029 18.665 1.00 98.19 87 VAL A N 1
ATOM 703 C CA . VAL A 1 87 ? 3.040 3.027 18.888 1.00 98.19 87 VAL A CA 1
ATOM 704 C C . VAL A 1 87 ? 2.895 1.852 17.919 1.00 98.19 87 VAL A C 1
ATOM 706 O O . VAL A 1 87 ? 3.864 1.498 17.258 1.00 98.19 87 VAL A O 1
ATOM 709 N N . SER A 1 88 ? 1.697 1.287 17.756 1.00 98.06 88 SER A N 1
ATOM 710 C CA . SER A 1 88 ? 1.455 0.193 16.810 1.00 98.06 88 SER A CA 1
ATOM 711 C C . SER A 1 88 ? 1.711 0.609 15.361 1.00 98.06 88 SER A C 1
ATOM 713 O O . SER A 1 88 ? 2.270 -0.175 14.603 1.00 98.06 88 SER A O 1
ATOM 715 N N . GLY A 1 89 ? 1.343 1.833 14.967 1.00 98.06 89 GLY A N 1
ATOM 716 C CA . GLY A 1 89 ? 1.632 2.344 13.626 1.00 98.06 89 GLY A CA 1
ATOM 717 C C . GLY A 1 89 ? 3.132 2.501 13.358 1.00 98.06 89 GLY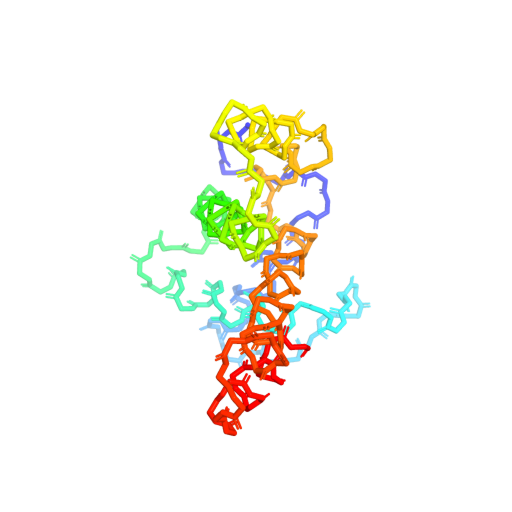 A C 1
ATOM 718 O O . GLY A 1 89 ? 3.607 2.137 12.285 1.00 98.06 89 GLY A O 1
ATOM 719 N N . LEU A 1 90 ? 3.893 2.977 14.349 1.00 97.88 90 LEU A N 1
ATOM 720 C CA . LEU A 1 90 ? 5.355 3.038 14.270 1.00 97.88 90 LEU A CA 1
ATOM 721 C C . LEU A 1 90 ? 5.969 1.636 14.212 1.00 97.88 90 LEU A C 1
ATOM 723 O O . LEU A 1 90 ? 6.830 1.394 13.375 1.00 97.88 90 LEU A O 1
ATOM 727 N N . LEU A 1 91 ? 5.497 0.700 15.039 1.00 98.19 91 LEU A N 1
ATOM 728 C CA . LEU A 1 91 ? 5.950 -0.694 15.009 1.00 98.19 91 LEU A CA 1
ATOM 729 C C . LEU A 1 91 ? 5.650 -1.373 13.671 1.00 98.19 91 LEU A C 1
ATOM 731 O O . LEU A 1 91 ? 6.453 -2.177 13.219 1.00 98.19 91 LEU A O 1
ATOM 735 N N . PHE A 1 92 ? 4.528 -1.046 13.027 1.00 98.19 92 PHE A N 1
ATOM 736 C CA . PHE A 1 92 ? 4.212 -1.528 11.684 1.00 98.19 92 PHE A CA 1
ATOM 737 C C . PHE A 1 92 ? 5.205 -0.979 10.651 1.00 98.19 92 PHE A C 1
ATOM 739 O O . PHE A 1 92 ? 5.808 -1.750 9.913 1.00 98.19 92 PHE A O 1
ATOM 746 N N . LEU A 1 93 ? 5.419 0.343 10.625 1.00 96.44 93 LEU A N 1
ATOM 747 C CA . LEU A 1 93 ? 6.324 0.978 9.660 1.00 96.44 93 LEU A CA 1
ATOM 748 C C . LEU A 1 93 ? 7.781 0.558 9.832 1.00 96.44 93 LEU A C 1
ATOM 750 O O . LEU A 1 93 ? 8.477 0.367 8.841 1.00 96.44 93 LEU A O 1
ATOM 754 N N . PHE A 1 94 ? 8.238 0.441 11.076 1.00 96.88 94 PHE A N 1
ATOM 755 C CA . PHE A 1 94 ? 9.620 0.108 11.412 1.00 96.88 94 PHE A CA 1
ATOM 756 C C . PHE A 1 94 ? 9.813 -1.375 11.735 1.00 96.88 94 PHE A C 1
ATOM 758 O O . PHE A 1 94 ? 10.871 -1.764 12.229 1.00 96.88 94 PHE A O 1
ATOM 765 N N . ASN A 1 95 ? 8.825 -2.223 11.432 1.00 97.69 95 ASN A N 1
ATOM 766 C CA . ASN A 1 95 ? 9.049 -3.659 11.399 1.00 97.69 95 ASN A CA 1
ATOM 767 C C . ASN A 1 95 ? 10.126 -3.944 10.333 1.00 97.69 95 ASN A C 1
ATOM 769 O O . ASN A 1 95 ? 9.928 -3.544 9.185 1.00 97.69 95 ASN A O 1
ATOM 773 N N . PRO A 1 96 ? 11.238 -4.629 10.662 1.00 96.19 96 PRO A N 1
ATOM 774 C CA . PRO A 1 96 ? 12.349 -4.812 9.728 1.00 96.19 96 PRO A CA 1
ATOM 775 C C . PRO A 1 96 ? 11.948 -5.437 8.387 1.00 96.19 96 PRO A C 1
ATOM 777 O O . PRO A 1 96 ? 12.493 -5.050 7.356 1.00 96.19 96 PRO A O 1
ATOM 780 N N . LEU A 1 97 ? 10.976 -6.355 8.389 1.00 95.81 97 LEU A N 1
ATOM 781 C CA . LEU A 1 97 ? 10.500 -7.029 7.180 1.00 95.81 97 LEU A CA 1
ATOM 782 C C . LEU A 1 97 ? 9.712 -6.066 6.287 1.00 95.81 97 LEU A C 1
ATOM 784 O O . LEU A 1 97 ? 10.017 -5.922 5.104 1.00 95.81 97 LEU A O 1
ATOM 788 N N . ILE A 1 98 ? 8.751 -5.349 6.877 1.00 97.38 98 ILE A N 1
ATOM 789 C CA . ILE A 1 98 ? 7.915 -4.374 6.161 1.00 97.38 98 ILE A CA 1
ATOM 790 C C . ILE A 1 98 ? 8.782 -3.227 5.645 1.00 97.38 98 ILE A C 1
ATOM 792 O O . ILE A 1 98 ? 8.673 -2.848 4.479 1.00 97.38 98 ILE A O 1
ATOM 796 N N . PHE A 1 99 ? 9.658 -2.693 6.500 1.00 96.69 99 PHE A N 1
ATOM 797 C CA . PHE A 1 99 ? 10.510 -1.555 6.178 1.00 96.69 99 PHE A CA 1
ATOM 798 C C . PHE A 1 99 ? 11.491 -1.885 5.055 1.00 96.69 99 PHE A C 1
ATOM 800 O O . PHE A 1 99 ? 11.603 -1.110 4.111 1.00 96.69 99 PHE A O 1
ATOM 807 N N . ALA A 1 100 ? 12.181 -3.029 5.118 1.00 95.38 100 ALA A N 1
ATOM 808 C CA . ALA A 1 100 ? 13.109 -3.427 4.062 1.00 95.38 100 ALA A CA 1
ATOM 809 C C . ALA A 1 100 ? 12.376 -3.672 2.731 1.00 95.38 100 ALA A C 1
ATOM 811 O O . ALA A 1 100 ? 12.794 -3.138 1.701 1.00 95.38 100 ALA A O 1
ATOM 812 N N . SER A 1 101 ? 11.250 -4.397 2.763 1.00 95.25 101 SER A N 1
ATOM 813 C CA . SER A 1 101 ? 10.435 -4.693 1.574 1.00 95.25 101 SER A CA 1
ATOM 814 C C . SER A 1 101 ? 9.746 -3.443 0.995 1.00 95.25 101 SER A C 1
ATOM 816 O O . SER A 1 101 ? 9.480 -3.361 -0.200 1.00 95.25 101 SER A O 1
ATOM 818 N N . ALA A 1 102 ? 9.533 -2.384 1.788 1.00 96.88 102 ALA A N 1
ATOM 819 C CA . ALA A 1 102 ? 8.942 -1.128 1.303 1.00 96.88 102 ALA A CA 1
ATOM 820 C C . ALA A 1 102 ? 9.809 -0.406 0.260 1.00 96.88 102 ALA A C 1
ATOM 822 O O . ALA A 1 102 ? 9.310 0.462 -0.454 1.00 96.88 102 ALA A O 1
ATOM 823 N N . PHE A 1 103 ? 11.093 -0.764 0.164 1.00 95.50 103 PHE A N 1
ATOM 824 C CA . PHE A 1 103 ? 12.039 -0.220 -0.811 1.00 95.50 103 PHE A CA 1
ATOM 825 C C . PHE A 1 103 ? 12.435 -1.234 -1.898 1.00 95.50 103 PHE A C 1
ATOM 827 O O . PHE A 1 103 ? 13.446 -1.035 -2.577 1.00 95.50 103 PHE A O 1
ATOM 834 N N . THR A 1 104 ? 11.649 -2.297 -2.082 1.00 96.12 104 THR A N 1
ATOM 835 C CA . THR A 1 104 ? 11.746 -3.254 -3.197 1.00 96.12 104 THR A CA 1
ATOM 836 C C . THR A 1 104 ? 10.426 -3.279 -3.982 1.00 96.12 104 THR A C 1
ATOM 838 O O . THR A 1 104 ? 9.456 -2.619 -3.608 1.00 96.12 104 THR A O 1
ATOM 841 N N . PHE A 1 105 ? 10.370 -3.991 -5.108 1.00 96.44 105 PHE A N 1
ATOM 842 C CA . PHE A 1 105 ? 9.117 -4.257 -5.834 1.00 96.44 105 PHE A CA 1
ATOM 843 C C . PHE A 1 105 ? 8.689 -5.729 -5.694 1.00 96.44 105 PHE A C 1
ATOM 845 O O . PHE A 1 105 ? 8.368 -6.396 -6.672 1.00 96.44 105 PHE A O 1
ATOM 852 N N . MET A 1 106 ? 8.708 -6.240 -4.461 1.00 95.31 106 MET A N 1
ATOM 853 C CA . MET A 1 106 ? 8.283 -7.605 -4.119 1.00 95.31 106 MET A CA 1
ATOM 854 C C . MET A 1 106 ? 6.812 -7.655 -3.679 1.00 95.31 106 MET A C 1
ATOM 856 O O . MET A 1 106 ? 6.217 -6.622 -3.368 1.00 95.31 106 MET A O 1
ATOM 860 N N . THR A 1 107 ? 6.227 -8.853 -3.642 1.00 95.25 107 THR A N 1
ATOM 861 C CA . THR A 1 107 ? 4.798 -9.081 -3.361 1.00 95.25 107 THR A CA 1
ATOM 862 C C . THR A 1 107 ? 4.395 -8.909 -1.903 1.00 95.25 107 THR A C 1
ATOM 864 O O . THR A 1 107 ? 3.217 -8.660 -1.644 1.00 95.25 107 THR A O 1
ATOM 867 N N . ASP A 1 108 ? 5.329 -8.961 -0.949 1.00 94.88 108 ASP A N 1
ATOM 868 C CA . ASP A 1 108 ? 5.017 -9.023 0.487 1.00 94.88 108 ASP A CA 1
ATOM 869 C C . ASP A 1 108 ? 4.124 -7.867 0.956 1.00 94.88 108 ASP A C 1
ATOM 871 O O . ASP A 1 108 ? 3.059 -8.069 1.545 1.00 94.88 108 ASP A O 1
ATOM 875 N N . ASN A 1 109 ? 4.533 -6.632 0.659 1.00 96.75 109 ASN A N 1
ATOM 876 C CA . ASN A 1 109 ? 3.817 -5.443 1.113 1.00 96.75 109 ASN A CA 1
ATOM 877 C C . ASN A 1 109 ? 2.490 -5.233 0.370 1.00 96.75 109 ASN A C 1
ATOM 879 O O . ASN A 1 109 ? 1.550 -4.682 0.952 1.00 96.75 109 ASN A O 1
ATOM 883 N N . TYR A 1 110 ? 2.379 -5.696 -0.879 1.00 96.94 110 TYR A N 1
ATOM 884 C CA . TYR A 1 110 ? 1.121 -5.677 -1.632 1.00 96.94 110 TYR A CA 1
ATOM 885 C C . TYR A 1 110 ? 0.132 -6.673 -1.036 1.00 96.94 110 TYR A C 1
ATOM 887 O O . TYR A 1 110 ? -0.989 -6.291 -0.698 1.00 96.94 110 TYR A O 1
ATOM 895 N N . PHE A 1 111 ? 0.571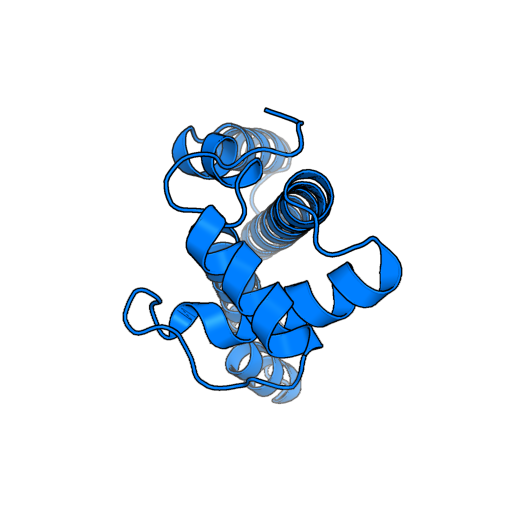 -7.916 -0.824 1.00 95.44 111 PHE A N 1
ATOM 896 C CA . PHE A 1 111 ? -0.235 -8.967 -0.217 1.00 95.44 111 PHE A CA 1
ATOM 897 C C . PHE A 1 111 ? -0.718 -8.572 1.182 1.00 95.44 111 PHE A C 1
ATOM 899 O O . PHE A 1 111 ? -1.915 -8.648 1.473 1.00 95.44 111 PHE A O 1
ATOM 906 N N . LEU A 1 112 ? 0.182 -8.063 2.031 1.00 96.75 112 LEU A N 1
ATOM 907 C CA . LEU A 1 112 ? -0.173 -7.573 3.362 1.00 96.75 112 LEU A CA 1
ATOM 908 C C . LEU A 1 112 ? -1.205 -6.441 3.288 1.00 96.75 112 LEU A C 1
ATOM 910 O O . LEU A 1 112 ? -2.183 -6.442 4.036 1.00 96.75 112 LEU A O 1
ATOM 914 N N . THR A 1 113 ? -1.020 -5.484 2.378 1.00 97.81 113 THR A N 1
ATOM 915 C CA . THR A 1 113 ? -1.937 -4.347 2.228 1.00 97.81 113 THR A CA 1
ATOM 916 C C . THR A 1 113 ? -3.322 -4.790 1.767 1.00 97.81 113 THR A C 1
ATOM 918 O O . THR A 1 113 ? -4.314 -4.386 2.374 1.00 97.81 113 THR A O 1
ATOM 921 N N . PHE A 1 114 ? -3.416 -5.643 0.744 1.00 96.75 114 PHE A N 1
ATOM 922 C CA . PHE A 1 114 ? -4.699 -6.165 0.268 1.00 96.75 114 PHE A CA 1
ATOM 923 C C . PHE A 1 114 ? -5.397 -7.008 1.337 1.00 96.75 114 PHE A C 1
ATOM 925 O O . PHE A 1 114 ? -6.575 -6.778 1.616 1.00 96.75 114 PHE A O 1
ATOM 932 N N . THR A 1 115 ? -4.649 -7.841 2.064 1.00 96.88 115 THR A N 1
ATOM 933 C CA . THR A 1 115 ? -5.174 -8.591 3.212 1.00 96.88 115 THR A CA 1
ATOM 934 C C . THR A 1 115 ? -5.740 -7.657 4.288 1.00 96.88 115 THR A C 1
ATOM 936 O O . THR A 1 115 ? -6.847 -7.872 4.777 1.00 96.88 115 THR A O 1
ATOM 939 N N . LEU A 1 116 ? -5.039 -6.574 4.644 1.00 98.19 116 LEU A N 1
ATOM 940 C CA . LEU A 1 116 ? -5.528 -5.595 5.625 1.00 98.19 116 LEU A CA 1
ATOM 941 C C . LEU A 1 116 ? -6.789 -4.863 5.143 1.00 98.19 116 LEU A C 1
ATOM 943 O O . LEU A 1 116 ? -7.693 -4.610 5.942 1.00 98.19 116 LEU A O 1
ATOM 947 N N . ILE A 1 117 ? -6.878 -4.532 3.853 1.00 98.12 117 ILE A N 1
ATOM 948 C CA . ILE A 1 117 ? -8.084 -3.934 3.262 1.00 98.12 117 ILE A CA 1
ATOM 949 C C . ILE A 1 117 ? -9.254 -4.922 3.338 1.00 98.12 117 ILE A C 1
ATOM 951 O O . ILE A 1 117 ? -10.341 -4.548 3.790 1.00 98.12 117 ILE A O 1
ATOM 955 N N . SER A 1 118 ? -9.018 -6.180 2.958 1.00 97.50 118 SER A N 1
ATOM 956 C CA . SER A 1 118 ? -10.000 -7.261 3.027 1.00 97.50 118 SER A CA 1
ATOM 957 C C . SER A 1 118 ? -10.529 -7.443 4.453 1.00 97.50 118 SER A C 1
ATOM 959 O O . SER A 1 118 ? -11.731 -7.306 4.707 1.00 97.50 118 SER A O 1
ATOM 961 N N . VAL A 1 119 ? -9.621 -7.634 5.415 1.00 97.75 119 VAL A N 1
ATOM 962 C CA . VAL A 1 119 ? -9.943 -7.798 6.838 1.00 97.75 119 VAL A CA 1
ATOM 963 C C . VAL A 1 119 ? -10.710 -6.592 7.368 1.00 97.75 119 VAL A C 1
ATOM 965 O O . VAL A 1 119 ? -11.711 -6.765 8.060 1.00 97.75 119 VAL A O 1
ATOM 968 N N . TYR A 1 120 ? -10.304 -5.366 7.031 1.00 98.00 120 TYR A N 1
ATOM 969 C CA . TYR A 1 120 ? -11.024 -4.169 7.462 1.00 98.00 120 TYR A CA 1
ATOM 970 C C . TYR A 1 120 ? -12.488 -4.177 7.009 1.00 98.00 120 TYR A C 1
ATOM 972 O O . TYR A 1 120 ? -13.377 -3.889 7.815 1.00 98.00 120 TYR A O 1
ATOM 980 N N . PHE A 1 121 ? -12.759 -4.507 5.744 1.00 97.50 121 PHE A N 1
ATOM 981 C CA . PHE A 1 121 ? -14.127 -4.535 5.235 1.00 97.50 121 PHE A CA 1
ATOM 982 C C . PHE A 1 121 ? -14.946 -5.692 5.81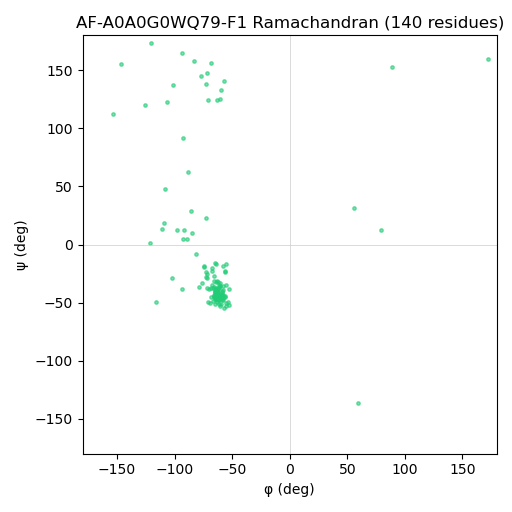3 1.00 97.50 121 PHE A C 1
ATOM 984 O O . PHE A 1 121 ? -16.097 -5.471 6.193 1.00 97.50 121 PHE A O 1
ATOM 991 N N . TYR A 1 122 ? -14.359 -6.874 6.008 1.00 97.44 122 TYR A N 1
ATOM 992 C CA . TYR A 1 122 ? -15.038 -7.952 6.729 1.00 97.44 122 TYR A CA 1
ATOM 993 C C . TYR A 1 122 ? -15.352 -7.575 8.180 1.00 97.44 122 TYR A C 1
ATOM 995 O O . TYR A 1 122 ? -16.472 -7.784 8.643 1.00 97.44 122 TYR A O 1
ATOM 1003 N N . LEU A 1 123 ? -14.425 -6.939 8.899 1.00 96.81 123 LEU A N 1
ATOM 1004 C CA . LEU A 1 123 ? -14.694 -6.453 10.255 1.00 96.81 123 LEU A CA 1
ATOM 1005 C C . LEU A 1 123 ? -15.782 -5.376 10.263 1.00 96.81 123 LEU A C 1
ATOM 1007 O O . LEU A 1 123 ? -16.642 -5.387 11.140 1.00 96.81 123 LEU A O 1
ATOM 1011 N N . LYS A 1 124 ? -15.807 -4.472 9.275 1.00 95.69 124 LYS A N 1
ATOM 1012 C CA . LYS A 1 124 ? -16.914 -3.515 9.114 1.00 95.69 124 LYS A CA 1
ATOM 1013 C C . LYS A 1 124 ? -18.248 -4.235 8.919 1.00 95.69 124 LYS A C 1
ATOM 1015 O O . LYS A 1 124 ? -19.209 -3.833 9.571 1.00 95.69 124 LYS A O 1
ATOM 1020 N N . TYR A 1 125 ? -18.285 -5.290 8.104 1.00 96.00 125 TYR A N 1
ATOM 1021 C CA . TYR A 1 125 ? -19.473 -6.119 7.900 1.00 96.00 125 TYR A CA 1
ATOM 1022 C C . TYR A 1 125 ? -19.963 -6.770 9.203 1.00 96.00 125 TYR A C 1
ATOM 1024 O O . TYR A 1 125 ? -21.132 -6.649 9.566 1.00 96.00 125 TYR A O 1
ATOM 1032 N N . PHE A 1 126 ? -19.070 -7.435 9.939 1.00 95.00 126 PHE A N 1
ATOM 1033 C CA . PHE A 1 126 ? -19.452 -8.205 11.125 1.00 95.00 126 PHE A CA 1
ATOM 1034 C C . PHE A 1 126 ? -19.697 -7.352 12.373 1.00 95.00 126 PHE A C 1
ATOM 1036 O O . PHE A 1 126 ? -20.578 -7.683 13.165 1.00 95.00 126 PHE A O 1
ATOM 1043 N N . MET A 1 127 ? -18.925 -6.278 12.567 1.00 93.31 127 MET A N 1
ATOM 1044 C CA . MET A 1 127 ? -18.919 -5.509 13.818 1.00 93.31 127 MET A CA 1
ATOM 1045 C C . MET A 1 127 ? -19.703 -4.199 13.752 1.00 93.31 127 MET A C 1
ATOM 1047 O O . MET A 1 127 ? -20.154 -3.727 14.793 1.00 93.31 127 MET A O 1
ATOM 1051 N N . ALA A 1 128 ? -19.815 -3.567 12.578 1.00 81.25 128 ALA A N 1
ATOM 1052 C CA . ALA A 1 128 ? -20.342 -2.204 12.475 1.00 81.25 128 ALA A CA 1
ATOM 1053 C C . ALA A 1 128 ? -21.647 -2.111 11.677 1.00 81.25 128 ALA A C 1
ATOM 1055 O O . ALA A 1 128 ? -22.587 -1.466 12.127 1.00 81.25 128 ALA A O 1
ATOM 1056 N N . ASP A 1 129 ? -21.694 -2.706 10.488 1.00 81.06 129 ASP A N 1
ATOM 1057 C CA . ASP A 1 129 ? -22.809 -2.588 9.550 1.00 81.06 129 ASP A CA 1
ATOM 1058 C C . ASP A 1 129 ? -22.847 -3.845 8.674 1.00 81.06 129 ASP A C 1
ATOM 1060 O O . ASP A 1 129 ? -21.965 -4.033 7.840 1.00 81.06 129 ASP A O 1
ATOM 1064 N N . ARG A 1 130 ? -23.886 -4.679 8.824 1.00 87.94 130 ARG A N 1
ATOM 1065 C CA . ARG A 1 130 ? -24.087 -5.916 8.041 1.00 87.94 130 ARG A CA 1
ATOM 1066 C C . ARG A 1 130 ? -24.501 -5.667 6.584 1.00 87.94 130 ARG A C 1
ATOM 1068 O O . ARG A 1 130 ? -25.106 -6.523 5.944 1.00 87.94 130 ARG A O 1
ATOM 1075 N N . SER A 1 131 ? -24.198 -4.500 6.029 1.00 93.62 131 SER A N 1
ATOM 1076 C CA . SER A 1 131 ? -24.390 -4.221 4.615 1.00 93.62 131 SER A CA 1
ATOM 1077 C C . SER A 1 131 ? -23.509 -5.125 3.750 1.00 93.62 131 SER A C 1
ATOM 1079 O O . SER A 1 131 ? -22.280 -5.113 3.854 1.00 93.62 131 SER A O 1
ATOM 1081 N N . MET A 1 132 ? -24.140 -5.849 2.822 1.00 94.00 132 MET A N 1
ATOM 1082 C CA . MET A 1 132 ? -23.471 -6.775 1.899 1.00 94.00 132 MET A CA 1
ATOM 1083 C C . MET A 1 132 ? -22.365 -6.109 1.067 1.00 94.00 132 MET A C 1
ATOM 1085 O O . MET A 1 132 ? -21.413 -6.772 0.661 1.00 94.00 132 MET A O 1
ATOM 1089 N N . ARG A 1 133 ? -22.423 -4.781 0.879 1.00 94.62 133 ARG A N 1
ATOM 1090 C CA . ARG A 1 133 ? -21.356 -4.008 0.223 1.00 94.62 133 ARG A CA 1
ATOM 1091 C C . ARG A 1 133 ? -19.986 -4.265 0.852 1.00 94.62 133 ARG A C 1
ATOM 1093 O O . ARG A 1 133 ? -18.998 -4.344 0.139 1.00 94.62 133 ARG A O 1
ATOM 1100 N N . TYR A 1 134 ? -19.921 -4.416 2.174 1.00 94.38 134 TYR A N 1
ATOM 1101 C CA . TYR A 1 134 ? -18.663 -4.630 2.880 1.00 94.38 134 TYR A CA 1
ATOM 1102 C C . TYR A 1 134 ? -18.150 -6.062 2.728 1.00 94.38 134 TYR A C 1
ATOM 1104 O O . TYR A 1 134 ? -16.946 -6.253 2.612 1.00 94.38 134 TYR A O 1
ATOM 1112 N N . ALA A 1 135 ? -19.040 -7.053 2.641 1.00 93.69 135 ALA A N 1
ATOM 1113 C CA . ALA A 1 135 ? -18.648 -8.426 2.332 1.00 93.69 135 ALA A CA 1
ATOM 1114 C C . ALA A 1 135 ? -18.084 -8.541 0.904 1.00 93.69 135 ALA A C 1
ATOM 1116 O O . ALA A 1 135 ? -17.030 -9.143 0.701 1.00 93.69 135 ALA A O 1
ATOM 1117 N N . VAL A 1 136 ? -18.738 -7.893 -0.069 1.00 95.25 136 VAL A N 1
ATOM 1118 C CA . VAL A 1 136 ? -18.262 -7.848 -1.461 1.00 95.25 136 VAL A CA 1
ATOM 1119 C C . VAL A 1 136 ? -16.918 -7.130 -1.548 1.00 95.25 136 VAL A C 1
ATOM 1121 O O . VAL A 1 136 ? -15.977 -7.682 -2.106 1.00 95.25 136 VAL A O 1
ATOM 1124 N N . LEU A 1 137 ? -16.792 -5.942 -0.943 1.00 94.62 137 LEU A N 1
ATOM 1125 C CA . LEU A 1 137 ? -15.521 -5.213 -0.915 1.00 94.62 137 LEU A CA 1
ATOM 1126 C C . LEU A 1 137 ? -14.409 -6.028 -0.247 1.00 94.62 137 LEU A C 1
ATOM 1128 O O . LEU A 1 137 ? -13.300 -6.035 -0.759 1.00 94.62 137 LEU A O 1
ATOM 1132 N N . GLY A 1 138 ? -14.691 -6.741 0.847 1.00 93.50 138 GLY A N 1
ATOM 1133 C CA . GLY A 1 138 ? -13.713 -7.618 1.494 1.00 93.50 138 GLY A CA 1
ATOM 1134 C C . GLY A 1 138 ? -13.228 -8.749 0.584 1.00 93.50 138 GLY A C 1
ATOM 1135 O O . GLY A 1 138 ? -12.043 -9.064 0.588 1.00 93.50 138 GLY A O 1
ATOM 1136 N N . SER A 1 139 ? -14.119 -9.306 -0.240 1.00 93.62 139 SER A N 1
ATOM 1137 C CA . SER A 1 139 ? -13.822 -10.418 -1.156 1.00 93.62 139 SER A CA 1
ATOM 1138 C C . SER A 1 139 ? -12.962 -10.017 -2.360 1.00 93.62 139 SER A C 1
ATOM 1140 O O . SER A 1 139 ? -12.301 -10.871 -2.932 1.00 93.62 139 SER A O 1
ATOM 1142 N N . LEU A 1 140 ? -12.955 -8.737 -2.754 1.00 90.38 140 LEU A N 1
ATOM 1143 C CA . LEU A 1 140 ? -12.182 -8.253 -3.911 1.00 90.38 140 LEU A CA 1
ATOM 1144 C C . LEU A 1 140 ? -10.671 -8.158 -3.653 1.00 90.38 140 LEU A C 1
ATOM 1146 O O . LEU A 1 140 ? -9.901 -8.050 -4.603 1.00 90.38 140 LEU A O 1
ATOM 1150 N N . PHE A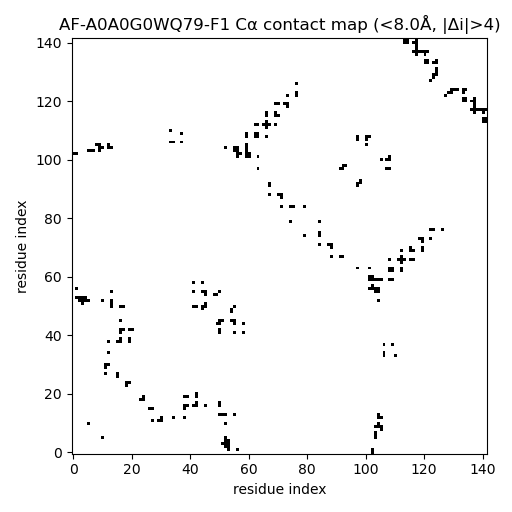 1 141 ? -10.262 -8.137 -2.384 1.00 84.19 141 PHE A N 1
ATOM 1151 C CA . PHE A 1 141 ? -8.866 -7.976 -1.966 1.00 84.19 141 PHE A CA 1
ATOM 1152 C C . PHE A 1 141 ? -8.279 -9.252 -1.332 1.00 84.19 141 PHE A C 1
ATOM 1154 O O . PHE A 1 141 ? -7.243 -9.162 -0.674 1.00 84.19 141 PHE A O 1
ATOM 1161 N N . VAL A 1 142 ? -8.960 -10.398 -1.480 1.00 69.88 142 VAL A N 1
ATOM 1162 C CA . VAL A 1 142 ? -8.463 -11.733 -1.08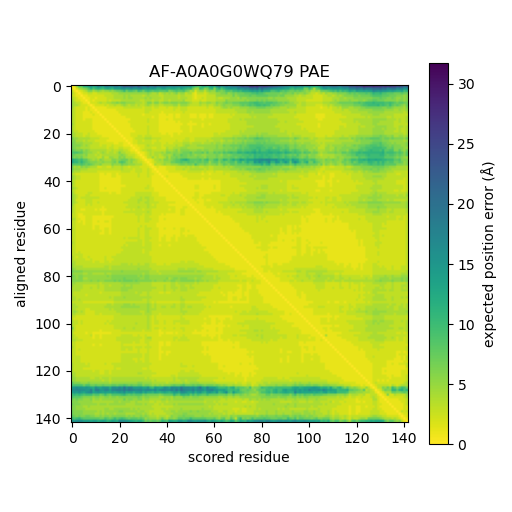9 1.00 69.88 142 VAL A CA 1
ATOM 1163 C C . VAL A 1 142 ? -7.700 -12.358 -2.246 1.00 69.88 142 VAL A C 1
ATOM 1165 O O . VAL A 1 142 ? -8.173 -12.208 -3.394 1.00 69.88 142 VAL A O 1
#

Sequence (142 aa):
MFGNFPVNDDWVFVRQVEAFSKGIFTLSAELDPSFISQGFLGLFWGQLFGYSFASLKVLTFIVTLVGLLFFVKILKLFKVPRNYLVVSGLLFLFNPLIFASAFTFMTDNYFLTFTLISVYFYLKYFMADRSMRYAVLGSLFV

Mean predicted aligned error: 3.49 Å

Organism: NCBI:txid1619112

pLDDT: mean 94.58, std 5.68, range [59.88, 98.69]

Solvent-accessible surface ar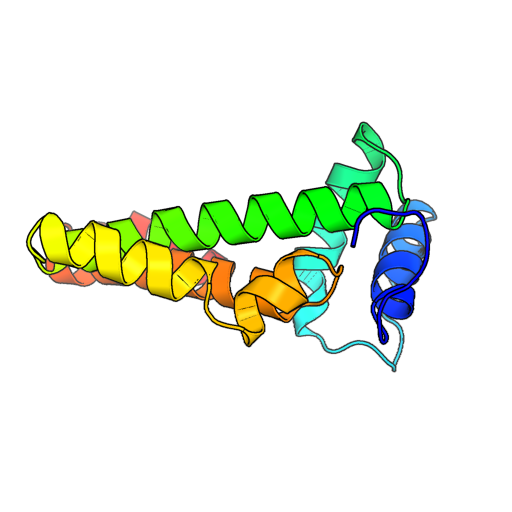ea (backbone atoms only — not comparable to full-atom values): 7609 Å² total; per-residue (Å²): 118,87,50,83,58,73,55,87,72,23,49,60,51,47,52,50,23,55,32,44,75,72,72,45,79,74,77,59,90,89,58,62,80,80,38,57,69,54,38,55,51,46,35,60,48,22,75,77,66,38,78,44,52,40,44,44,16,51,50,33,36,52,42,40,52,51,25,51,53,34,49,52,52,44,43,51,76,70,65,56,54,72,71,57,50,54,52,52,51,49,52,52,57,66,29,69,67,54,42,59,49,28,49,24,49,58,57,64,50,54,53,52,22,32,42,34,49,13,52,40,25,40,46,40,21,76,77,75,46,78,49,63,69,26,49,54,56,14,59,73,35,107

Radius of gyration: 16.5 Å; Cα contacts (8 Å, |Δi|>4): 170; chains: 1; bounding box: 43×27×47 Å